Protei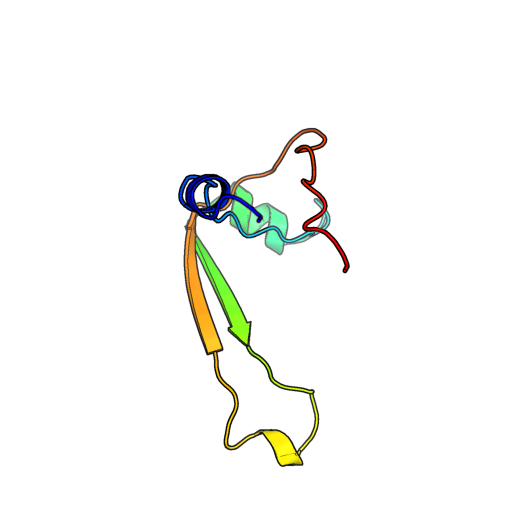n AF-A0A7V4PNP3-F1 (afdb_monomer)

Structure (mmCIF, N/CA/C/O backbone):
data_AF-A0A7V4PNP3-F1
#
_entry.id   AF-A0A7V4PNP3-F1
#
loop_
_atom_site.group_PDB
_atom_site.id
_atom_site.type_symbol
_atom_site.label_atom_id
_atom_site.label_alt_id
_atom_site.label_comp_id
_atom_site.label_asym_id
_atom_site.label_entity_id
_atom_site.label_seq_id
_atom_site.pdbx_PDB_ins_code
_atom_site.Cartn_x
_atom_site.Cartn_y
_atom_site.Cartn_z
_atom_site.occupancy
_atom_site.B_iso_or_equiv
_atom_site.auth_seq_id
_atom_site.auth_comp_id
_atom_site.auth_asym_id
_atom_site.auth_atom_id
_atom_site.pdbx_PDB_model_num
ATOM 1 N N . MET A 1 1 ? 29.286 -17.506 12.474 1.00 41.97 1 MET A N 1
ATOM 2 C CA . MET A 1 1 ? 28.139 -18.165 11.808 1.00 41.97 1 MET A CA 1
ATOM 3 C C . MET A 1 1 ? 26.852 -17.501 12.290 1.00 41.97 1 MET A C 1
ATOM 5 O O . MET A 1 1 ? 26.581 -17.535 13.482 1.00 41.97 1 MET A O 1
ATOM 9 N N . ILE A 1 2 ? 26.115 -16.805 11.418 1.00 52.81 2 ILE A N 1
ATOM 10 C CA . ILE A 1 2 ? 24.862 -16.123 11.792 1.00 52.81 2 ILE A CA 1
ATOM 11 C C . ILE A 1 2 ? 23.732 -17.159 11.766 1.00 52.81 2 ILE A C 1
ATOM 13 O O . ILE A 1 2 ? 23.517 -17.807 10.745 1.00 52.81 2 ILE A O 1
ATOM 17 N N . ASN A 1 3 ? 23.028 -17.329 12.888 1.00 46.56 3 ASN A N 1
ATOM 18 C CA . ASN A 1 3 ? 21.916 -18.271 13.006 1.00 46.56 3 ASN A CA 1
ATOM 19 C C . ASN A 1 3 ? 20.734 -17.821 12.121 1.00 46.56 3 ASN A C 1
ATOM 21 O O . ASN A 1 3 ? 20.056 -16.834 12.423 1.00 46.56 3 ASN A O 1
ATOM 25 N N . GLN A 1 4 ? 20.492 -18.562 11.036 1.00 55.72 4 GLN A N 1
ATOM 26 C CA . GLN A 1 4 ? 19.444 -18.284 10.051 1.00 55.72 4 GLN A CA 1
ATOM 27 C C . GLN A 1 4 ? 18.015 -18.459 10.605 1.00 55.72 4 GLN A C 1
ATOM 29 O O . GLN A 1 4 ? 17.080 -17.885 10.050 1.00 55.72 4 GLN A O 1
ATOM 34 N N . GLN A 1 5 ? 17.821 -19.150 11.739 1.00 56.03 5 GLN A N 1
ATOM 35 C CA . GLN A 1 5 ? 16.496 -19.298 12.365 1.00 56.03 5 GLN A CA 1
ATOM 36 C C . GLN A 1 5 ? 15.925 -17.968 12.882 1.00 56.03 5 GLN A C 1
ATOM 38 O O . GLN A 1 5 ? 14.712 -17.827 13.020 1.00 56.03 5 GLN A O 1
ATOM 43 N N . LYS A 1 6 ? 16.766 -16.953 13.130 1.00 55.84 6 LYS A N 1
ATOM 44 C CA . LYS A 1 6 ? 16.331 -15.677 13.729 1.00 55.84 6 LYS A CA 1
ATOM 45 C C . LYS A 1 6 ? 15.516 -14.783 12.780 1.00 55.84 6 LYS A C 1
ATOM 47 O O . LYS A 1 6 ? 14.881 -13.843 13.252 1.00 55.84 6 LYS A O 1
ATOM 52 N N . PHE A 1 7 ? 15.534 -15.056 11.472 1.00 53.91 7 PHE A N 1
ATOM 53 C CA . PHE A 1 7 ? 14.844 -14.250 10.454 1.00 53.91 7 PHE A CA 1
ATOM 54 C C . PHE A 1 7 ? 13.537 -14.871 9.947 1.00 53.91 7 PHE A C 1
ATOM 56 O O . PHE A 1 7 ? 12.744 -14.162 9.340 1.00 53.91 7 PHE A O 1
ATOM 63 N N . GLN A 1 8 ? 13.280 -16.150 10.239 1.00 51.34 8 GLN A N 1
ATOM 64 C CA . GLN A 1 8 ? 12.105 -16.868 9.724 1.00 51.34 8 GLN A CA 1
ATOM 65 C C . GLN A 1 8 ? 10.783 -16.442 10.394 1.00 51.34 8 GLN A C 1
ATOM 67 O O . GLN A 1 8 ? 9.717 -16.646 9.828 1.00 51.34 8 GLN A O 1
ATOM 72 N N . ASN A 1 9 ? 10.845 -15.790 11.564 1.00 49.19 9 ASN A N 1
ATOM 73 C CA . ASN A 1 9 ? 9.666 -15.410 12.358 1.00 49.19 9 ASN A CA 1
ATOM 74 C C . ASN A 1 9 ? 9.441 -13.889 12.453 1.00 49.19 9 ASN A C 1
ATOM 76 O O . ASN A 1 9 ? 8.722 -13.422 13.337 1.00 49.19 9 ASN A O 1
ATOM 80 N N . ILE A 1 10 ? 10.073 -13.089 11.587 1.00 55.09 10 ILE A N 1
ATOM 81 C CA . ILE A 1 10 ? 9.805 -11.647 11.542 1.00 55.09 10 ILE A CA 1
ATOM 82 C C . ILE A 1 10 ? 8.579 -11.422 10.648 1.00 55.09 10 ILE A C 1
ATOM 84 O O . ILE A 1 10 ? 8.608 -11.819 9.484 1.00 55.09 10 ILE A O 1
ATOM 88 N N . PRO A 1 11 ? 7.504 -10.777 11.140 1.00 57.81 11 PRO A N 1
ATOM 89 C CA . PRO A 1 11 ? 6.387 -10.419 10.282 1.00 57.81 11 PRO A CA 1
ATOM 90 C C . PRO A 1 11 ? 6.873 -9.465 9.185 1.00 57.81 11 PRO A C 1
ATOM 92 O O . PRO A 1 11 ? 7.298 -8.340 9.461 1.00 57.81 11 PRO A O 1
ATOM 95 N N . GLN A 1 12 ? 6.799 -9.928 7.939 1.00 68.50 12 GLN A N 1
ATOM 96 C CA . GLN A 1 12 ? 7.166 -9.162 6.753 1.00 68.50 12 GLN A CA 1
ATOM 97 C C . GLN A 1 12 ? 6.131 -8.050 6.532 1.00 68.50 12 GLN A C 1
ATOM 99 O O . GLN A 1 12 ? 5.086 -8.257 5.920 1.00 68.50 12 GLN A O 1
ATOM 104 N N . MET A 1 13 ? 6.402 -6.866 7.083 1.00 71.44 13 MET A N 1
ATOM 105 C CA . MET A 1 13 ? 5.531 -5.694 6.991 1.00 71.44 13 MET A CA 1
ATOM 106 C C . MET A 1 13 ? 6.145 -4.645 6.068 1.00 71.44 13 MET A C 1
ATOM 108 O O . MET A 1 13 ? 7.222 -4.115 6.349 1.00 71.44 13 MET A O 1
ATOM 112 N N . ASN A 1 14 ? 5.429 -4.296 5.001 1.00 81.12 14 ASN A N 1
ATOM 113 C CA . ASN A 1 14 ? 5.765 -3.154 4.160 1.00 81.12 14 ASN A CA 1
ATOM 114 C C . ASN A 1 14 ? 5.342 -1.839 4.839 1.00 81.12 14 ASN A C 1
ATOM 116 O O . ASN A 1 14 ? 4.351 -1.771 5.565 1.00 81.12 14 ASN A O 1
ATOM 120 N N . LYS A 1 15 ? 6.126 -0.777 4.634 1.00 84.62 15 LYS A N 1
ATOM 121 C CA . LYS A 1 15 ? 5.842 0.555 5.181 1.00 84.62 15 LYS A CA 1
ATOM 122 C C . LYS A 1 15 ? 5.969 1.593 4.080 1.00 84.62 15 LYS A C 1
ATOM 124 O O . LYS A 1 15 ? 6.934 1.582 3.324 1.00 84.62 15 LYS A O 1
ATOM 129 N N . THR A 1 16 ? 5.013 2.510 4.032 1.00 85.44 16 THR A N 1
ATOM 130 C CA . THR A 1 16 ? 5.020 3.671 3.135 1.00 85.44 16 THR A CA 1
ATOM 131 C C . THR A 1 16 ? 4.661 4.917 3.932 1.00 85.44 16 THR A C 1
ATOM 133 O O . THR A 1 16 ? 3.846 4.826 4.850 1.00 85.44 16 THR A O 1
ATOM 136 N N . ALA A 1 17 ? 5.210 6.075 3.568 1.00 89.19 17 ALA A N 1
ATOM 137 C CA . ALA A 1 17 ? 4.862 7.355 4.181 1.00 89.19 17 ALA A CA 1
ATOM 138 C C . ALA A 1 17 ? 3.984 8.193 3.239 1.00 89.19 17 ALA A C 1
ATOM 140 O O . ALA A 1 17 ? 4.236 8.279 2.039 1.00 89.19 17 ALA A O 1
ATOM 141 N N . THR A 1 18 ? 2.946 8.821 3.785 1.00 88.12 18 THR A N 1
ATOM 142 C CA . THR A 1 18 ? 2.137 9.833 3.096 1.00 88.12 18 THR A CA 1
ATOM 143 C C . THR A 1 18 ? 1.651 10.859 4.117 1.00 88.12 18 THR A C 1
ATOM 145 O O . THR A 1 18 ? 1.467 10.512 5.285 1.00 88.12 18 THR A O 1
ATOM 148 N N . THR A 1 19 ? 1.474 12.122 3.722 1.00 91.94 19 THR A N 1
ATOM 149 C CA . THR A 1 19 ? 0.977 13.149 4.649 1.00 91.94 19 THR A CA 1
ATOM 150 C C . THR A 1 19 ? -0.500 12.913 4.967 1.00 91.94 19 THR A C 1
ATOM 152 O O . THR A 1 19 ? -1.266 12.424 4.128 1.00 91.94 19 THR A O 1
ATOM 155 N N . ARG A 1 20 ? -0.925 13.309 6.174 1.00 92.81 20 ARG A N 1
ATOM 156 C CA . ARG A 1 20 ? -2.331 13.206 6.609 1.00 92.81 20 ARG A CA 1
ATOM 157 C C . ARG A 1 20 ? -3.288 14.072 5.785 1.00 92.81 20 ARG A C 1
ATOM 159 O O . ARG A 1 20 ? -4.472 13.778 5.721 1.00 92.81 20 ARG A O 1
ATOM 166 N N . THR A 1 21 ? -2.770 15.109 5.131 1.00 95.12 21 THR A N 1
ATOM 167 C CA . THR A 1 21 ? -3.534 16.009 4.255 1.00 95.12 21 THR A CA 1
ATOM 168 C C . THR A 1 21 ? -3.811 15.419 2.871 1.00 95.12 21 THR A C 1
ATOM 170 O O . THR A 1 21 ? -4.539 16.018 2.083 1.00 95.12 21 THR A O 1
ATOM 173 N N . THR A 1 22 ? -3.247 14.254 2.534 1.00 95.25 22 THR A N 1
ATOM 174 C CA . THR A 1 22 ? -3.480 13.639 1.224 1.00 95.25 22 THR A CA 1
ATOM 175 C C . THR A 1 22 ? -4.816 12.903 1.148 1.00 95.25 22 THR A C 1
ATOM 177 O O . THR A 1 22 ? -5.259 12.247 2.092 1.00 95.25 22 THR A O 1
ATOM 180 N N . ARG A 1 23 ? -5.391 12.867 -0.060 1.00 94.25 23 ARG A N 1
ATOM 181 C CA . ARG A 1 23 ? -6.483 11.937 -0.391 1.00 94.25 23 ARG A CA 1
ATOM 182 C C . ARG A 1 23 ? -6.089 10.472 -0.180 1.00 94.25 23 ARG A C 1
ATOM 184 O O . ARG A 1 23 ? -6.928 9.672 0.205 1.00 94.25 23 ARG A O 1
ATOM 191 N N . LYS A 1 24 ? -4.811 10.116 -0.383 1.00 90.88 24 LYS A N 1
ATOM 192 C CA . LYS A 1 24 ? -4.296 8.759 -0.131 1.00 90.88 24 LYS A CA 1
ATOM 193 C C . LYS A 1 24 ? -4.518 8.350 1.327 1.00 90.88 24 LYS A C 1
ATOM 195 O O . LYS A 1 24 ? -5.017 7.257 1.569 1.00 90.88 24 LYS A O 1
ATOM 200 N N . TYR A 1 25 ? -4.195 9.230 2.274 1.00 93.19 25 TYR A N 1
ATOM 201 C CA . TYR A 1 25 ? -4.454 8.997 3.693 1.00 93.19 25 TYR A CA 1
ATOM 202 C C . TYR A 1 25 ? -5.954 8.851 3.978 1.00 93.19 25 TYR A C 1
ATOM 204 O O . TYR A 1 25 ? -6.361 7.844 4.552 1.00 93.19 25 TYR A O 1
ATOM 212 N N . ALA A 1 26 ? -6.783 9.794 3.515 1.00 95.12 26 ALA A N 1
ATOM 213 C CA . ALA A 1 26 ? -8.235 9.740 3.720 1.00 95.12 26 ALA A CA 1
ATOM 214 C C . ALA A 1 26 ? -8.866 8.445 3.165 1.00 95.12 26 ALA A C 1
ATOM 216 O O . ALA A 1 26 ? -9.696 7.814 3.823 1.00 95.12 26 ALA A O 1
ATOM 217 N N . ASN A 1 27 ? -8.418 7.998 1.989 1.00 94.75 27 ASN A N 1
ATOM 218 C CA . ASN A 1 27 ? -8.883 6.762 1.364 1.00 94.75 27 ASN A CA 1
ATOM 219 C C . ASN A 1 27 ? -8.462 5.518 2.160 1.00 94.75 27 ASN A C 1
ATOM 221 O O . ASN A 1 27 ? -9.274 4.623 2.357 1.00 94.75 27 ASN A O 1
ATOM 225 N N . ILE A 1 28 ? -7.220 5.465 2.654 1.00 94.38 28 ILE A N 1
ATOM 226 C CA . ILE A 1 28 ? -6.719 4.321 3.436 1.00 94.38 28 ILE A CA 1
ATOM 227 C C . ILE A 1 28 ? -7.409 4.225 4.802 1.00 94.38 28 ILE A C 1
ATOM 229 O O . ILE A 1 28 ? -7.696 3.125 5.268 1.00 94.38 28 ILE A O 1
ATOM 233 N N . ILE A 1 29 ? -7.676 5.360 5.453 1.00 94.94 29 ILE A N 1
ATOM 234 C CA . ILE A 1 29 ? -8.361 5.377 6.751 1.00 94.94 29 ILE A CA 1
ATOM 235 C C . ILE A 1 29 ? -9.835 4.979 6.613 1.00 94.94 29 ILE A C 1
ATOM 237 O O . ILE A 1 29 ? -10.339 4.247 7.460 1.00 94.94 29 ILE A O 1
ATOM 241 N N . SER A 1 30 ? -10.517 5.421 5.552 1.00 96.56 30 SER A N 1
ATOM 242 C CA . SER A 1 30 ? -11.920 5.052 5.301 1.00 96.56 30 SER A CA 1
ATOM 243 C C . SER A 1 30 ? -12.081 3.612 4.802 1.00 96.56 30 SER A C 1
ATOM 245 O O . SER A 1 30 ? -13.033 2.934 5.181 1.00 96.56 30 SER A O 1
ATOM 247 N N . ASN A 1 31 ? -11.142 3.117 3.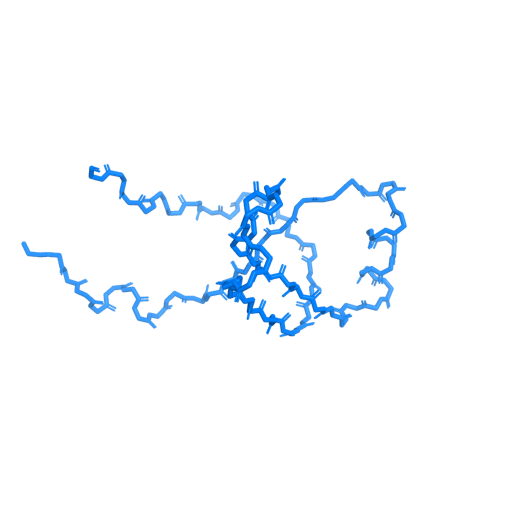991 1.00 96.56 31 ASN A N 1
ATOM 248 C CA . ASN A 1 31 ? -11.111 1.738 3.522 1.00 96.56 31 ASN A CA 1
ATOM 249 C C . ASN A 1 31 ? -9.674 1.185 3.562 1.00 96.56 31 ASN A C 1
ATOM 251 O O . ASN A 1 31 ? -8.865 1.484 2.681 1.00 96.56 31 ASN A O 1
ATOM 255 N N . PRO A 1 32 ? -9.346 0.313 4.532 1.00 94.69 32 PRO A N 1
ATOM 256 C CA . PRO A 1 32 ? -7.977 -0.151 4.726 1.00 94.69 32 PRO A CA 1
ATOM 257 C C . PRO A 1 32 ? -7.528 -1.196 3.697 1.00 94.69 32 PRO A C 1
ATOM 259 O O . PRO A 1 32 ? -6.366 -1.596 3.733 1.00 94.69 32 PRO A O 1
ATOM 262 N N . LYS A 1 33 ? -8.407 -1.683 2.806 1.00 96.06 33 LYS A N 1
ATOM 263 C CA . LYS A 1 33 ? -8.027 -2.644 1.757 1.00 96.06 33 LYS A CA 1
ATOM 264 C C . LYS A 1 33 ? -7.146 -1.942 0.725 1.00 96.06 33 LYS A C 1
ATOM 266 O O . LYS A 1 33 ? -7.610 -1.059 0.010 1.00 96.06 33 LYS A O 1
ATOM 271 N N . ALA A 1 34 ? -5.887 -2.356 0.636 1.00 92.69 34 ALA A N 1
ATOM 272 C CA . ALA A 1 34 ? -4.907 -1.751 -0.253 1.00 92.69 34 ALA A CA 1
ATOM 273 C C . ALA A 1 34 ? -4.078 -2.812 -0.984 1.00 92.69 34 ALA A C 1
ATOM 275 O O . ALA A 1 34 ? -3.867 -3.923 -0.490 1.00 92.69 34 ALA A O 1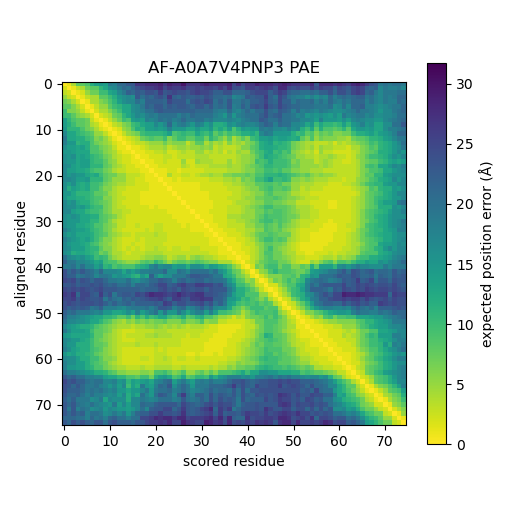
ATOM 276 N N . ALA A 1 35 ? -3.577 -2.428 -2.156 1.00 93.19 35 ALA A N 1
ATOM 277 C CA . ALA A 1 35 ? -2.553 -3.153 -2.889 1.00 93.19 35 ALA A CA 1
ATOM 278 C C . ALA A 1 35 ? -1.310 -2.261 -3.025 1.00 93.19 35 ALA A C 1
ATOM 280 O O . ALA A 1 35 ? -1.425 -1.066 -3.299 1.00 93.19 35 ALA A O 1
ATOM 281 N N . MET A 1 36 ? -0.128 -2.836 -2.820 1.00 90.44 36 MET A N 1
ATOM 282 C CA . MET A 1 36 ? 1.166 -2.189 -3.022 1.00 90.44 36 MET A CA 1
ATOM 283 C C . MET A 1 36 ? 1.922 -2.939 -4.112 1.00 90.44 36 MET A C 1
ATOM 285 O O . MET A 1 36 ? 2.191 -4.129 -3.965 1.00 90.44 36 MET A O 1
ATOM 289 N N . VAL A 1 37 ? 2.274 -2.232 -5.183 1.00 90.31 37 VAL A N 1
ATOM 290 C CA . VAL A 1 37 ? 3.117 -2.759 -6.259 1.00 90.31 37 VAL A CA 1
ATOM 291 C C . VAL A 1 37 ? 4.554 -2.328 -5.995 1.00 90.31 37 VAL A C 1
ATOM 293 O O . VAL A 1 37 ? 4.817 -1.150 -5.754 1.00 90.31 37 VAL A O 1
ATOM 296 N N . ILE A 1 38 ? 5.466 -3.292 -6.003 1.00 86.88 38 ILE A N 1
ATOM 297 C CA . ILE A 1 38 ? 6.910 -3.086 -5.931 1.00 86.88 38 ILE A CA 1
ATOM 298 C C . ILE A 1 38 ? 7.473 -3.622 -7.234 1.00 86.88 38 ILE A C 1
ATOM 300 O O . ILE A 1 38 ? 7.286 -4.799 -7.532 1.00 86.88 38 ILE A O 1
ATOM 304 N N . ASP A 1 39 ? 8.158 -2.788 -8.000 1.00 85.69 39 ASP A N 1
ATOM 305 C CA . ASP A 1 39 ? 8.827 -3.216 -9.220 1.00 85.69 39 ASP A CA 1
ATOM 306 C C . ASP A 1 39 ? 10.246 -2.651 -9.300 1.00 85.69 39 ASP A C 1
ATOM 308 O O . ASP A 1 39 ? 10.605 -1.728 -8.568 1.00 85.69 39 ASP A O 1
ATOM 312 N N . ASN A 1 40 ? 11.078 -3.270 -10.136 1.00 78.94 40 ASN A N 1
ATOM 313 C CA . ASN A 1 40 ? 12.494 -2.937 -10.291 1.00 78.94 40 ASN A CA 1
ATOM 314 C C . ASN A 1 40 ? 12.776 -2.067 -11.531 1.00 78.94 40 ASN A C 1
ATOM 316 O O . ASN A 1 40 ? 13.890 -2.100 -12.054 1.00 78.94 40 ASN A O 1
ATOM 320 N N . ARG A 1 41 ? 11.789 -1.305 -12.022 1.00 72.56 41 ARG A N 1
ATOM 321 C CA . ARG A 1 41 ? 11.966 -0.439 -13.196 1.00 72.56 41 ARG A CA 1
ATOM 322 C C . ARG A 1 41 ? 12.908 0.715 -12.851 1.00 72.56 41 ARG A C 1
ATOM 324 O O . ARG A 1 41 ? 12.618 1.506 -11.959 1.00 72.56 41 ARG A O 1
ATOM 331 N N . SER A 1 42 ? 14.011 0.865 -13.584 1.00 65.62 42 SER A N 1
ATOM 332 C CA . SER A 1 42 ? 14.985 1.944 -13.346 1.00 65.62 42 SER A CA 1
ATOM 333 C C . SER A 1 42 ? 14.610 3.296 -13.980 1.00 65.62 42 SER A C 1
ATOM 335 O O . SER A 1 42 ? 15.426 4.216 -14.015 1.00 65.62 42 SER A O 1
ATOM 337 N N . ASN A 1 43 ? 13.372 3.446 -14.467 1.00 62.53 43 ASN A N 1
ATOM 338 C CA . ASN A 1 43 ? 12.887 4.637 -15.178 1.00 62.53 43 ASN A CA 1
ATOM 339 C C . ASN A 1 43 ? 13.678 4.968 -16.471 1.00 62.53 43 ASN A C 1
ATOM 341 O O . ASN A 1 43 ? 13.674 6.114 -16.917 1.00 62.53 43 ASN A O 1
ATOM 345 N N . ARG A 1 44 ? 14.368 3.981 -17.070 1.00 60.62 44 ARG A N 1
ATOM 346 C CA . ARG A 1 44 ? 15.074 4.086 -18.362 1.00 60.62 44 ARG A CA 1
ATOM 347 C C . ARG A 1 44 ? 14.349 3.299 -19.452 1.00 60.62 44 ARG A C 1
ATOM 349 O O . ARG A 1 44 ? 13.899 2.183 -19.204 1.00 60.62 44 ARG A O 1
ATOM 356 N N . GLU A 1 45 ? 14.313 3.844 -20.669 1.00 56.81 45 GLU A N 1
ATOM 357 C CA . GLU A 1 45 ? 13.632 3.234 -21.826 1.00 56.81 45 GLU A CA 1
ATOM 358 C C . GLU A 1 45 ? 14.134 1.826 -22.188 1.00 56.81 45 GLU A C 1
ATOM 360 O O . GLU A 1 45 ? 13.388 1.018 -22.734 1.00 56.81 45 GLU A O 1
ATOM 365 N N . ALA A 1 46 ? 15.369 1.485 -21.815 1.00 57.56 46 ALA A N 1
ATOM 366 C CA . ALA A 1 46 ? 15.949 0.167 -22.066 1.00 57.56 46 ALA A CA 1
ATOM 367 C C . ALA A 1 46 ? 15.411 -0.960 -21.150 1.00 57.56 46 ALA A C 1
ATOM 369 O O . ALA A 1 46 ? 15.604 -2.133 -21.465 1.00 57.56 46 ALA A O 1
ATOM 370 N N . ASP A 1 47 ? 14.714 -0.642 -20.049 1.00 54.47 47 ASP A N 1
ATOM 371 C CA . ASP A 1 47 ? 14.308 -1.623 -19.022 1.00 54.47 47 ASP A CA 1
ATOM 372 C C . ASP A 1 47 ? 12.851 -2.107 -19.136 1.00 54.47 47 ASP A C 1
ATOM 374 O O . ASP A 1 47 ? 12.379 -2.893 -18.308 1.00 54.47 47 ASP A O 1
ATOM 378 N N . PHE A 1 48 ? 12.114 -1.694 -20.171 1.00 55.88 48 PHE A N 1
ATOM 379 C CA . PHE A 1 48 ? 10.689 -2.020 -20.303 1.00 55.88 48 PHE A CA 1
ATOM 380 C C . PHE A 1 48 ? 10.383 -3.503 -20.581 1.00 55.88 48 PHE A C 1
ATOM 382 O O . PHE A 1 48 ? 9.241 -3.920 -20.412 1.00 55.88 48 PHE A O 1
ATOM 389 N N . GLN A 1 49 ? 11.373 -4.319 -20.958 1.00 57.94 49 GLN A N 1
ATOM 390 C CA . GLN A 1 49 ? 11.139 -5.709 -21.377 1.00 57.94 49 GLN A CA 1
ATOM 391 C C . GLN A 1 49 ? 11.392 -6.770 -20.288 1.00 57.94 49 GLN A C 1
ATOM 393 O O . GLN A 1 49 ? 11.019 -7.924 -20.481 1.00 57.94 49 GLN A O 1
ATOM 398 N N . LYS A 1 50 ? 12.013 -6.425 -19.146 1.00 60.47 50 LYS A N 1
ATOM 399 C CA . LYS A 1 50 ? 12.415 -7.401 -18.099 1.00 60.47 50 LYS A CA 1
ATOM 400 C C . LYS A 1 50 ? 12.107 -6.960 -16.665 1.00 60.47 50 LYS A C 1
ATOM 402 O O . LYS A 1 50 ? 12.709 -7.458 -15.712 1.00 60.47 50 LYS A O 1
ATOM 407 N N . ALA A 1 51 ? 11.193 -6.012 -16.496 1.00 67.19 51 ALA A N 1
ATOM 408 C CA . ALA A 1 51 ? 10.812 -5.560 -15.169 1.00 67.19 51 ALA A CA 1
ATOM 409 C C . ALA A 1 51 ? 10.039 -6.655 -14.415 1.00 67.19 51 ALA A C 1
ATOM 411 O O . ALA A 1 51 ? 9.022 -7.154 -14.893 1.00 67.19 51 ALA A O 1
ATOM 412 N N . ASN A 1 52 ? 10.507 -7.005 -13.218 1.00 77.06 52 ASN A N 1
ATOM 413 C CA . ASN A 1 52 ? 9.789 -7.863 -12.283 1.00 77.06 52 ASN A CA 1
ATOM 414 C C . ASN A 1 52 ? 8.953 -6.985 -11.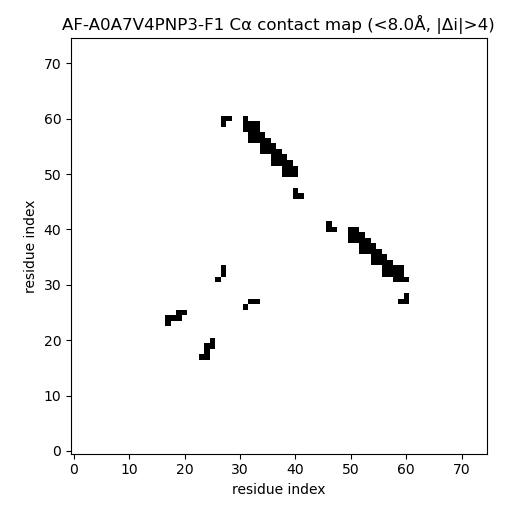353 1.00 77.06 52 ASN A C 1
ATOM 416 O O . ASN A 1 52 ? 9.458 -5.998 -10.812 1.00 77.06 52 ASN A O 1
ATOM 420 N N . ALA A 1 53 ? 7.696 -7.366 -11.139 1.00 84.19 53 ALA A N 1
ATOM 421 C CA . ALA A 1 53 ? 6.792 -6.688 -10.221 1.00 84.19 53 ALA A CA 1
ATOM 422 C C . ALA A 1 53 ? 6.173 -7.684 -9.239 1.00 84.19 53 ALA A C 1
ATOM 424 O O . ALA A 1 53 ? 5.763 -8.781 -9.612 1.00 84.19 53 ALA A O 1
ATOM 425 N N . VAL A 1 54 ? 6.067 -7.275 -7.979 1.00 88.38 54 VAL A N 1
ATOM 426 C CA . VAL A 1 54 ? 5.365 -8.000 -6.922 1.00 88.38 54 VAL A CA 1
ATOM 427 C C . VAL A 1 54 ? 4.213 -7.134 -6.443 1.00 88.38 54 VAL A C 1
ATOM 429 O O . VAL A 1 54 ? 4.403 -5.968 -6.096 1.00 88.38 54 VAL A O 1
ATOM 432 N N . THR A 1 55 ? 3.015 -7.714 -6.396 1.00 90.06 55 THR A N 1
ATOM 433 C CA . THR A 1 55 ? 1.838 -7.062 -5.814 1.00 90.06 55 THR A CA 1
ATOM 434 C C . THR A 1 55 ? 1.543 -7.671 -4.453 1.00 90.06 55 THR A C 1
ATOM 436 O O . THR A 1 55 ? 1.237 -8.855 -4.345 1.00 90.06 55 THR A O 1
ATOM 439 N N . VAL A 1 56 ? 1.606 -6.850 -3.410 1.00 91.19 56 VAL A N 1
ATOM 440 C CA . VAL A 1 56 ? 1.207 -7.218 -2.050 1.00 91.19 56 VAL A CA 1
ATOM 441 C C . VAL A 1 56 ? -0.193 -6.677 -1.805 1.00 91.19 56 VAL A C 1
ATOM 443 O O . VAL A 1 56 ? -0.408 -5.470 -1.892 1.00 91.19 56 VAL A O 1
ATOM 446 N N . THR A 1 57 ? -1.143 -7.545 -1.475 1.00 93.50 57 THR A N 1
ATOM 447 C CA . THR A 1 57 ? -2.494 -7.141 -1.064 1.00 93.50 57 THR A CA 1
ATOM 448 C C . THR A 1 57 ? -2.658 -7.317 0.441 1.00 93.50 57 THR A C 1
ATOM 450 O O . THR A 1 57 ? -2.051 -8.198 1.050 1.00 93.50 57 THR A O 1
ATOM 453 N N . GLY A 1 58 ? -3.447 -6.453 1.077 1.00 92.31 58 GLY A N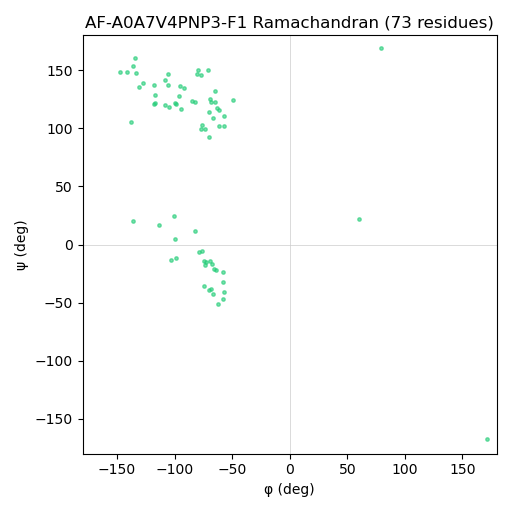 1
ATOM 454 C CA . GLY A 1 58 ? -3.671 -6.553 2.514 1.00 92.31 58 GLY A CA 1
ATOM 455 C C . GLY A 1 58 ? -4.429 -5.374 3.103 1.00 92.31 58 GLY A C 1
ATOM 456 O O . GLY A 1 58 ? -5.021 -4.561 2.391 1.00 92.31 58 GLY A O 1
AT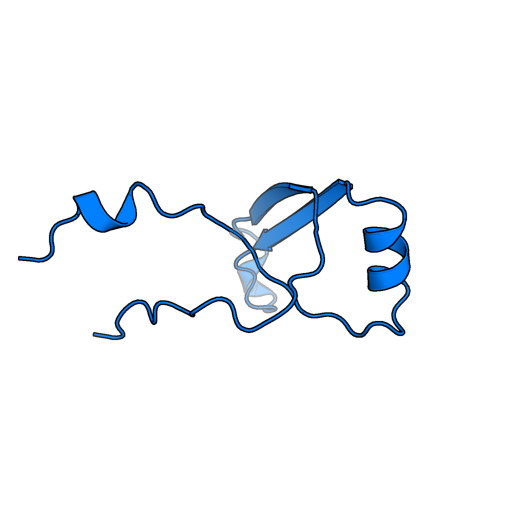OM 457 N N . LYS A 1 59 ? -4.414 -5.297 4.437 1.00 93.88 59 LYS A N 1
ATOM 458 C CA . LYS A 1 59 ? -4.963 -4.163 5.183 1.00 93.88 59 LYS A CA 1
ATOM 459 C C . LYS A 1 59 ? -3.843 -3.213 5.594 1.00 93.88 59 LYS A C 1
ATOM 461 O O . LYS A 1 59 ? -2.934 -3.610 6.323 1.00 93.88 59 LYS A O 1
ATOM 466 N N . ALA A 1 60 ? -3.934 -1.962 5.161 1.00 92.56 60 ALA A N 1
ATOM 467 C CA . ALA A 1 60 ? -3.067 -0.890 5.621 1.00 92.56 60 ALA A CA 1
ATOM 468 C C . ALA A 1 60 ? -3.555 -0.348 6.972 1.00 92.56 60 ALA A C 1
ATOM 470 O O . ALA A 1 60 ? -4.752 -0.319 7.260 1.00 92.56 60 ALA A O 1
ATOM 471 N N . ARG A 1 61 ? -2.614 0.086 7.811 1.00 90.56 61 ARG A N 1
ATOM 472 C CA . ARG A 1 61 ? -2.901 0.760 9.079 1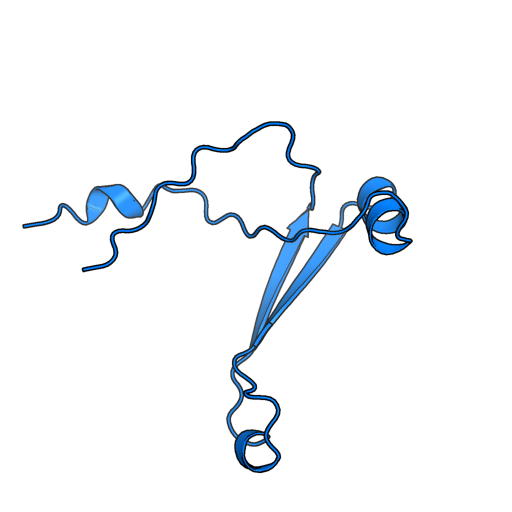.00 90.56 61 ARG A CA 1
ATOM 473 C C . ARG A 1 61 ? -1.900 1.874 9.320 1.00 90.56 61 ARG A C 1
ATOM 475 O O . ARG A 1 61 ? -0.736 1.748 8.939 1.00 90.56 61 ARG A O 1
ATOM 482 N N . GLU A 1 62 ? -2.338 2.932 9.990 1.00 90.44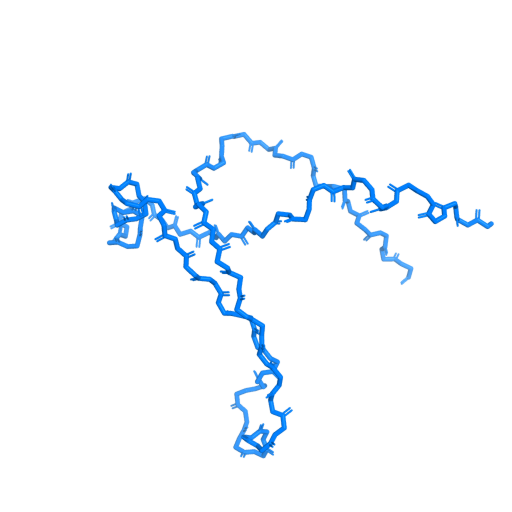 62 GLU A N 1
ATOM 483 C CA . GLU A 1 62 ? -1.412 3.936 10.505 1.00 90.44 62 GLU A CA 1
ATOM 484 C C . GLU A 1 62 ? -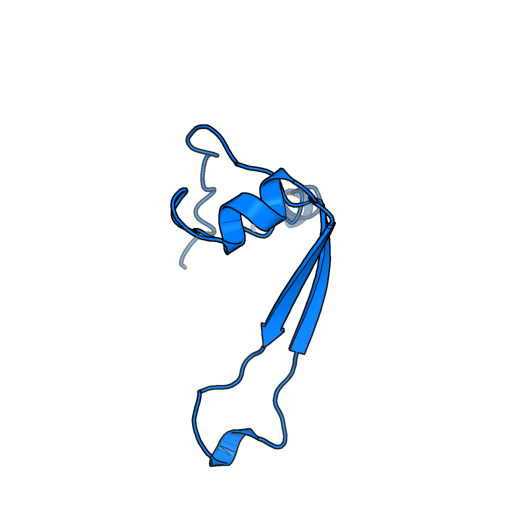0.524 3.295 11.582 1.00 90.44 62 GLU A C 1
ATOM 486 O O . GLU A 1 62 ? -1.002 2.599 12.482 1.00 90.44 62 GLU A O 1
ATOM 491 N N . ILE A 1 63 ? 0.785 3.514 11.481 1.00 87.31 63 ILE A N 1
ATOM 492 C CA . ILE A 1 63 ? 1.749 3.095 12.496 1.00 87.31 63 ILE A CA 1
ATOM 493 C C . ILE A 1 63 ? 1.978 4.289 13.422 1.00 87.31 63 ILE A C 1
ATOM 495 O O . ILE A 1 63 ? 2.479 5.323 12.986 1.00 87.31 63 ILE A O 1
ATOM 499 N N . LYS A 1 64 ? 1.612 4.143 14.698 1.00 83.00 64 LYS A N 1
ATOM 500 C CA . LYS A 1 64 ? 1.895 5.127 15.751 1.00 83.00 64 LYS A CA 1
ATOM 501 C C . LYS A 1 64 ? 3.182 4.733 16.483 1.00 83.00 64 LYS A C 1
ATOM 503 O O . LYS A 1 64 ? 3.362 3.563 16.810 1.00 83.00 64 LYS A O 1
ATOM 508 N N . GLY A 1 65 ? 4.049 5.708 16.752 1.00 72.19 65 GLY A N 1
ATOM 509 C CA . GLY A 1 65 ? 5.329 5.501 17.440 1.00 72.19 65 GLY A CA 1
ATOM 510 C C . GLY A 1 65 ? 6.448 4.935 16.554 1.00 72.19 65 GLY A C 1
ATOM 511 O O . GLY A 1 65 ? 6.240 4.514 15.414 1.00 72.19 65 GLY A O 1
ATOM 512 N N . SER A 1 66 ? 7.670 4.941 17.081 1.00 58.62 66 SER A N 1
ATOM 513 C CA . SER A 1 66 ? 8.848 4.354 16.443 1.00 58.62 66 SER A CA 1
ATOM 514 C C . SER A 1 66 ? 8.799 2.833 16.578 1.00 58.62 66 SER A C 1
ATOM 516 O O . SER A 1 66 ? 9.109 2.271 17.623 1.00 58.62 66 SER A O 1
ATOM 518 N N . VAL A 1 67 ? 8.440 2.133 15.501 1.00 56.69 67 VAL A N 1
ATOM 519 C CA . VAL A 1 67 ? 8.722 0.692 15.426 1.00 56.69 67 VAL A CA 1
ATOM 520 C C . VAL A 1 67 ? 10.246 0.547 15.411 1.00 56.69 67 VAL A C 1
ATOM 522 O O . VAL A 1 67 ? 10.860 1.128 14.510 1.00 56.69 67 VAL A O 1
ATOM 525 N N . PRO A 1 68 ? 10.870 -0.192 16.349 1.00 51.25 68 PRO A N 1
ATOM 526 C CA . PRO A 1 68 ? 12.314 -0.358 16.364 1.00 51.25 68 PRO A CA 1
ATOM 527 C C . PRO A 1 68 ? 12.754 -0.944 15.026 1.00 51.25 68 PRO A C 1
ATOM 529 O O . PRO A 1 68 ? 12.430 -2.078 14.666 1.00 51.25 68 PRO A O 1
ATOM 532 N N . MET A 1 69 ? 13.450 -0.124 14.244 1.00 51.75 69 MET A N 1
ATOM 533 C CA . MET A 1 69 ? 14.008 -0.538 12.973 1.00 51.75 69 MET A CA 1
ATOM 534 C C . MET A 1 69 ? 15.201 -1.424 13.312 1.00 51.75 69 MET A C 1
ATOM 536 O O . MET A 1 69 ? 16.266 -0.919 13.667 1.00 51.75 69 MET A O 1
ATOM 540 N N . LYS A 1 70 ? 15.032 -2.752 13.255 1.00 55.22 70 LYS A N 1
ATOM 541 C CA . LYS A 1 70 ? 16.198 -3.637 13.218 1.00 55.22 70 LYS A CA 1
ATOM 542 C C . LYS A 1 70 ? 16.956 -3.272 11.952 1.00 55.22 70 LYS A C 1
ATOM 544 O O . LYS A 1 70 ? 16.525 -3.612 10.855 1.00 55.22 70 LYS A O 1
ATOM 549 N N . ARG A 1 71 ? 18.043 -2.513 12.114 1.00 50.62 71 ARG A N 1
ATOM 550 C CA . ARG A 1 71 ? 19.015 -2.255 11.055 1.00 50.62 71 ARG A CA 1
ATOM 551 C C . ARG A 1 71 ? 19.503 -3.625 10.611 1.00 50.62 71 ARG A C 1
ATOM 553 O O . ARG A 1 71 ? 20.254 -4.275 11.332 1.00 50.62 71 ARG A O 1
ATOM 560 N N . GLN A 1 72 ? 18.996 -4.103 9.481 1.00 52.94 72 GLN A N 1
ATOM 561 C CA . GLN A 1 72 ? 19.559 -5.275 8.838 1.00 52.94 72 GLN A CA 1
ATOM 562 C C . GLN A 1 72 ? 20.982 -4.869 8.460 1.00 52.94 72 GLN A C 1
ATOM 564 O O . GLN A 1 72 ? 21.175 -3.836 7.816 1.00 52.94 72 GLN A O 1
ATOM 569 N N . GLY A 1 73 ? 21.956 -5.567 9.047 1.00 42.69 73 GLY A N 1
ATOM 570 C CA . GLY A 1 73 ? 23.361 -5.185 9.017 1.00 42.69 73 GLY A CA 1
ATOM 571 C C . GLY A 1 73 ? 23.807 -4.869 7.596 1.00 42.69 73 GLY A C 1
ATOM 572 O O . GLY A 1 73 ? 23.647 -5.691 6.700 1.00 42.69 73 GLY A O 1
ATOM 573 N N . ARG A 1 74 ? 24.348 -3.665 7.408 1.00 44.34 74 ARG A N 1
ATOM 574 C CA . ARG A 1 74 ? 25.245 -3.395 6.291 1.00 44.34 74 ARG A CA 1
ATOM 575 C C . ARG A 1 74 ? 26.583 -4.006 6.686 1.00 44.34 74 ARG A C 1
ATOM 577 O O . ARG A 1 74 ? 27.256 -3.461 7.557 1.00 44.34 74 ARG A O 1
ATOM 584 N N . SER A 1 75 ? 26.845 -5.195 6.155 1.00 42.41 75 SER A N 1
ATOM 585 C CA . SER A 1 75 ? 28.197 -5.696 5.907 1.00 42.41 75 SER A CA 1
ATOM 586 C C . SER A 1 75 ? 28.856 -4.840 4.838 1.00 42.41 75 SER A C 1
ATOM 588 O O . SER A 1 75 ? 28.137 -4.559 3.848 1.00 42.41 75 SER A O 1
#

Solvent-accessible surface area (backbone atoms only — not comparable to full-atom values): 5375 Å² total; per-residue (Å²): 135,84,70,70,75,77,63,78,78,60,83,91,74,89,86,86,88,77,58,82,88,36,70,68,41,54,48,39,73,76,44,32,76,45,76,48,78,49,64,70,65,82,89,47,89,89,44,78,86,76,60,56,72,48,78,49,72,49,76,59,74,89,82,81,76,84,73,82,75,77,75,75,78,85,125

Sequence (75 aa):
MINQQKFQNIPQMNKTATTRTTRKYANIISNPKAAMVIDNRSNREADFQKANAVTVTGKAREIKGSVPMKRQGRS

Foldseek 3Di:
DDPPVVPPPDPPDDDDDDDCPDPVVVVCVVPQWDKDKDKDDPPDPVCPPPIDIDIDTDGDDDDPDDDPPPPPDDD

Secondary structure (DSSP, 8-state):
---GGGGTTS---------TTSHHHHHHHH--EEEEEEE---S-GGGTTS--EEEEEEE--PPPS----------

pLDDT: mean 74.46, std 18.27, range [41.97, 96.56]

Mean predicted aligned error: 11.45 Å

Radius of gyration: 16.62 Å; Cα contacts (8 Å, |Δi|>4): 49; chains: 1; bounding box: 40×35×40 Å